Protein AF-A0A927UYT8-F1 (afdb_monomer)

Solvent-accessible surface area (backbone atoms only — not comparable to full-atom values): 7665 Å² total; per-residue (Å²): 117,68,66,62,56,53,52,52,51,51,52,51,52,52,50,52,52,52,53,49,51,51,52,50,42,64,60,42,68,45,75,44,57,95,54,68,80,72,60,64,91,48,50,54,36,37,40,41,38,43,97,88,48,77,48,78,47,67,51,70,68,60,50,46,51,50,52,56,56,60,44,68,51,55,27,22,52,42,80,82,69,95,65,90,68,64,59,38,39,36,39,42,32,30,72,85,73,49,70,52,43,37,38,34,35,75,62,40,37,36,32,50,77,83,46,32,27,36,41,86,55,62,55,64,63,63,52,49,57,49,52,63,58,72,72,108

Mean predicted aligned error: 7.21 Å

Secondary structure (DSSP, 8-state):
-HHHHHHHHHHHHHHHHHHHHHHHIIIIISEE-TTTT--GGGEEEEEEE-SS-EEEE--HHHHHHHHHHHTT--EEE------S--SEEEEEEETTS-EEEEEEETTTEEEETTEEEEESS--HHHHHHHHHHHT-

Foldseek 3Di:
DVVVVVVVVVVVVVVVVVVVVVVCCVQFVDFDQPLQPDDLVFFQWKWKDAPVDIDIGRDSVLSVVLSVLSSVWGKGFDPDDDAPDFGMWMWTQGPVRDIWIWTHGPFFWIDTPNTIIGTPGGCSVVNVVSVVVVVD

Nearest PDB structures (foldseek):
  2jmb-assembly1_A  TM=5.993E-01  e=7.269E-01  Agrobacterium fabrum str. C58
  3ecj-assembly1_B  TM=3.902E-01  e=2.805E-01  Brevibacterium fuscum
  5bwg-assembly1_D  TM=3.899E-01  e=3.853E-01  Brevibacterium fuscum
  4z6m-assembly1_A  TM=3.886E-01  e=4.966E-01  Brevibacterium fuscum
  4ghc-assembly1_A  TM=3.885E-01  e=6.008E-01  Brevibacterium fuscum

Radius of gyration: 20.98 Å; Cα contacts (8 Å, |Δi|>4): 196; chains: 1; bounding box: 65×27×57 Å

pLDDT: mean 87.6, std 8.4, range [58.75, 96.94]

Structure (mmCIF, N/CA/C/O backbone):
data_AF-A0A927UYT8-F1
#
_entry.id   AF-A0A927UYT8-F1
#
loop_
_atom_site.group_PDB
_atom_site.id
_atom_site.type_symbol
_atom_site.label_atom_id
_atom_site.label_alt_id
_atom_site.label_comp_id
_atom_site.label_asym_id
_atom_site.label_entity_id
_atom_site.label_seq_id
_atom_site.pdbx_PDB_ins_code
_atom_site.Cartn_x
_atom_site.Cartn_y
_atom_site.Cartn_z
_atom_site.occupancy
_atom_site.B_iso_or_equiv
_atom_site.auth_seq_id
_atom_site.auth_comp_id
_atom_site.auth_asym_id
_atom_site.auth_atom_id
_atom_site.pdbx_PDB_model_num
ATOM 1 N N . MET A 1 1 ? 43.368 -7.573 -39.471 1.00 58.75 1 MET A N 1
ATOM 2 C CA . MET A 1 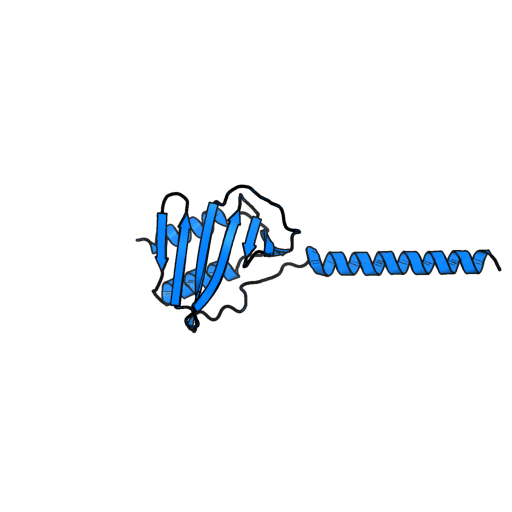1 ? 43.434 -7.303 -38.011 1.00 58.75 1 MET A CA 1
ATOM 3 C C . MET A 1 1 ? 42.374 -6.296 -37.546 1.00 58.75 1 MET A C 1
ATOM 5 O O . MET A 1 1 ? 41.805 -6.497 -36.481 1.00 58.75 1 MET A O 1
ATOM 9 N N . MET A 1 2 ? 42.055 -5.269 -38.346 1.00 61.28 2 MET A N 1
ATOM 10 C CA . MET A 1 2 ? 41.065 -4.227 -38.017 1.00 61.28 2 MET A CA 1
ATOM 11 C C . MET A 1 2 ? 39.619 -4.750 -37.878 1.00 61.28 2 MET A C 1
ATOM 13 O O . MET A 1 2 ? 38.957 -4.437 -36.895 1.00 61.28 2 MET A O 1
ATOM 17 N N . HIS A 1 3 ? 39.168 -5.643 -38.772 1.00 65.06 3 HIS A N 1
ATOM 18 C CA . HIS A 1 3 ? 37.825 -6.244 -38.691 1.00 65.06 3 HIS A CA 1
ATOM 19 C C . HIS A 1 3 ? 37.579 -7.037 -37.399 1.00 65.06 3 HIS A C 1
ATOM 21 O O . HIS A 1 3 ? 36.532 -6.874 -36.791 1.00 65.06 3 HIS A O 1
ATOM 27 N N . LYS A 1 4 ? 38.557 -7.820 -36.916 1.00 72.38 4 LYS A N 1
ATOM 28 C CA . LYS A 1 4 ? 38.409 -8.599 -35.670 1.00 72.38 4 LYS A CA 1
ATOM 29 C C . LYS A 1 4 ? 38.195 -7.706 -34.441 1.00 72.38 4 LYS A C 1
ATOM 31 O O . LYS A 1 4 ? 37.406 -8.053 -33.571 1.00 72.38 4 LYS A O 1
ATOM 36 N N . LYS A 1 5 ? 38.867 -6.548 -34.386 1.00 75.31 5 LYS A N 1
ATOM 37 C CA . LYS A 1 5 ? 38.692 -5.563 -33.305 1.00 75.31 5 LYS A CA 1
ATOM 38 C C . LYS A 1 5 ? 37.307 -4.915 -33.363 1.00 75.31 5 LYS A C 1
ATOM 40 O O . LYS A 1 5 ? 36.662 -4.785 -32.333 1.00 75.31 5 LYS A O 1
ATOM 45 N N . PHE A 1 6 ? 36.835 -4.580 -34.564 1.00 80.06 6 PHE A N 1
ATOM 46 C CA . PHE A 1 6 ? 35.501 -4.014 -34.765 1.00 80.06 6 PHE A CA 1
ATOM 47 C C . PHE A 1 6 ? 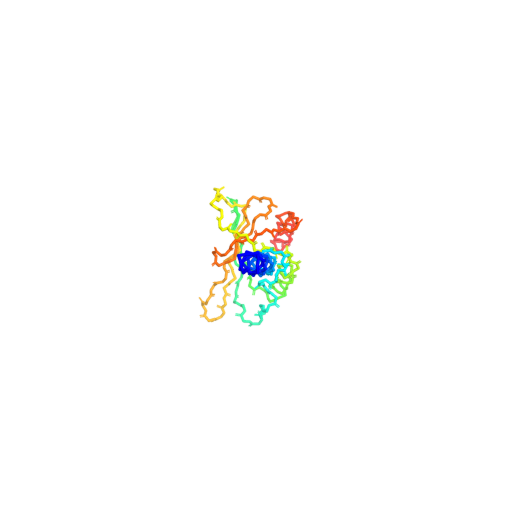34.388 -5.005 -34.390 1.00 80.06 6 PHE A C 1
ATOM 49 O O . PHE A 1 6 ? 33.465 -4.646 -33.667 1.00 80.06 6 PHE A O 1
ATOM 56 N N . THR A 1 7 ? 34.514 -6.274 -34.792 1.00 84.88 7 THR A N 1
ATOM 57 C CA . THR A 1 7 ? 33.569 -7.334 -34.406 1.00 84.88 7 THR A CA 1
ATOM 58 C C . THR A 1 7 ? 33.553 -7.556 -32.892 1.00 84.88 7 THR A C 1
ATOM 60 O O . THR A 1 7 ? 32.483 -7.709 -32.317 1.00 84.88 7 THR A O 1
ATOM 63 N N . MET A 1 8 ? 34.711 -7.522 -32.222 1.00 87.38 8 MET A N 1
ATOM 64 C CA . MET A 1 8 ? 34.787 -7.657 -30.762 1.00 87.38 8 MET A CA 1
ATOM 65 C C . MET A 1 8 ? 34.091 -6.495 -30.038 1.00 87.38 8 MET A C 1
ATOM 67 O O . MET A 1 8 ? 33.337 -6.726 -29.098 1.00 87.38 8 MET A O 1
ATOM 71 N N . ILE A 1 9 ? 34.298 -5.259 -30.504 1.00 90.00 9 ILE A N 1
ATOM 72 C CA . ILE A 1 9 ? 33.624 -4.073 -29.955 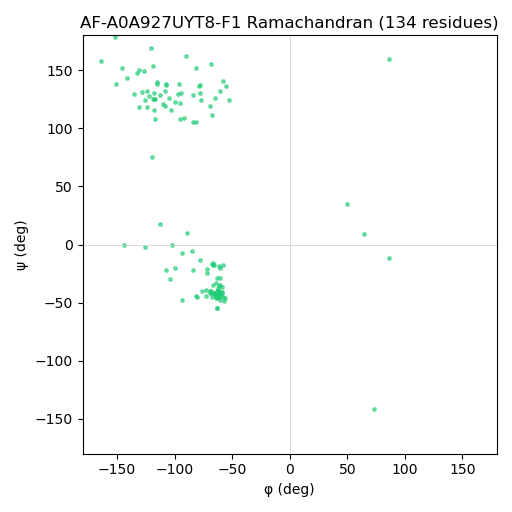1.00 90.00 9 ILE A CA 1
ATOM 73 C C . ILE A 1 9 ? 32.107 -4.185 -30.145 1.00 90.00 9 ILE A C 1
ATOM 75 O O . ILE A 1 9 ? 31.364 -3.963 -29.195 1.00 90.00 9 ILE A O 1
ATOM 79 N N . LEU A 1 10 ? 31.645 -4.592 -31.332 1.00 91.25 10 LEU A N 1
ATOM 80 C CA . LEU A 1 10 ? 30.221 -4.796 -31.610 1.00 91.25 10 LEU A CA 1
ATOM 81 C C . LEU A 1 10 ? 29.592 -5.822 -30.650 1.00 91.25 10 LEU A C 1
ATOM 83 O O . LEU A 1 10 ? 28.526 -5.571 -30.097 1.00 91.25 10 LEU A O 1
ATOM 87 N N . VAL A 1 11 ? 30.263 -6.955 -30.420 1.00 91.75 11 VAL A N 1
ATOM 88 C CA . VAL A 1 11 ? 29.785 -8.003 -29.501 1.00 91.75 11 VAL A CA 1
ATOM 89 C C . VAL A 1 11 ? 29.698 -7.487 -28.064 1.00 91.75 11 VAL A C 1
ATOM 91 O O . VAL A 1 11 ? 28.707 -7.748 -27.387 1.00 91.75 11 VAL A O 1
ATOM 94 N N . ILE A 1 12 ? 30.693 -6.720 -27.606 1.00 93.44 12 ILE A N 1
ATOM 95 C CA . ILE A 1 12 ? 30.680 -6.114 -26.266 1.00 93.44 12 ILE A CA 1
ATOM 96 C C . ILE A 1 12 ? 29.512 -5.132 -26.131 1.00 93.44 12 ILE A C 1
ATOM 98 O O . ILE A 1 12 ? 28.792 -5.175 -25.139 1.00 93.44 12 ILE A O 1
ATOM 102 N N . VAL A 1 13 ? 29.281 -4.284 -27.136 1.00 94.06 13 VAL A N 1
ATOM 103 C CA . VAL A 1 13 ? 28.160 -3.331 -27.132 1.00 94.06 13 VAL A CA 1
ATOM 104 C C . VAL A 1 13 ? 26.816 -4.062 -27.090 1.00 94.06 13 VAL A C 1
ATOM 106 O O . VAL A 1 13 ? 25.956 -3.700 -26.291 1.00 94.06 13 VAL A O 1
ATOM 109 N N . LEU A 1 14 ? 26.640 -5.120 -27.886 1.00 93.69 14 LEU A N 1
ATOM 110 C CA . LEU A 1 14 ? 25.416 -5.928 -27.870 1.00 93.69 14 LEU A CA 1
ATOM 111 C C . LEU A 1 14 ? 25.191 -6.614 -26.516 1.00 93.69 14 LEU A C 1
ATOM 113 O O . LEU A 1 14 ? 24.063 -6.627 -26.026 1.00 93.69 14 LEU A O 1
ATOM 117 N N . LEU A 1 15 ? 26.249 -7.132 -25.886 1.00 94.19 15 LEU A N 1
ATOM 118 C CA . LEU A 1 15 ? 26.171 -7.698 -24.537 1.00 94.19 15 LEU A CA 1
ATOM 119 C C . LEU A 1 15 ? 25.745 -6.649 -23.506 1.00 94.19 15 LEU A C 1
ATOM 121 O O . LEU A 1 15 ? 24.880 -6.931 -22.684 1.00 94.19 15 LEU A O 1
ATOM 125 N N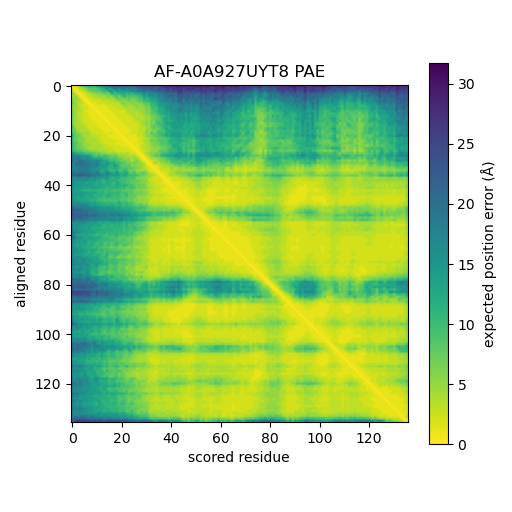 . LEU A 1 16 ? 26.299 -5.436 -23.569 1.00 94.00 16 LEU A N 1
ATOM 126 C CA . LEU A 1 16 ? 25.919 -4.353 -22.659 1.00 94.00 16 LEU A CA 1
ATOM 127 C C . LEU A 1 16 ? 24.451 -3.943 -22.828 1.00 94.00 16 LEU A C 1
ATOM 129 O O . LEU A 1 16 ? 23.774 -3.728 -21.826 1.00 94.00 16 LEU A O 1
ATOM 133 N N . ILE A 1 17 ? 23.947 -3.886 -24.065 1.00 94.19 17 ILE A N 1
ATOM 134 C CA . ILE A 1 17 ? 22.530 -3.599 -24.351 1.00 94.19 17 ILE A CA 1
ATOM 135 C C . ILE A 1 17 ? 21.624 -4.720 -23.824 1.00 94.19 17 ILE A C 1
ATOM 137 O O . ILE A 1 17 ? 20.578 -4.447 -23.242 1.00 94.19 17 ILE A O 1
ATOM 141 N N . ALA A 1 18 ? 22.014 -5.984 -24.001 1.00 92.31 18 ALA A N 1
ATOM 142 C CA . ALA A 1 18 ? 21.239 -7.112 -23.491 1.00 92.31 18 ALA A CA 1
ATOM 143 C C . ALA A 1 18 ? 21.183 -7.107 -21.955 1.00 92.31 18 ALA A C 1
ATOM 145 O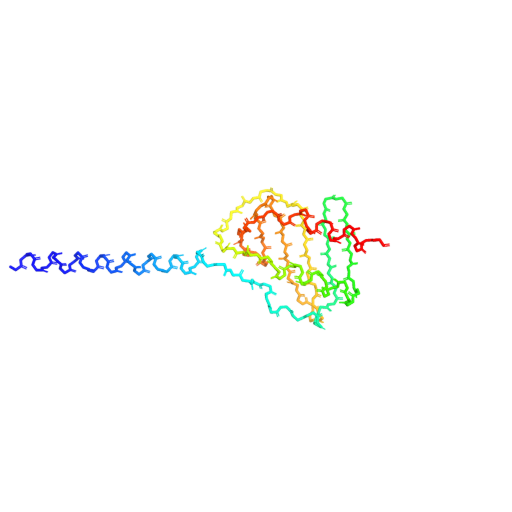 O . ALA A 1 18 ? 20.107 -7.243 -21.376 1.00 92.31 18 ALA A O 1
ATOM 146 N N . VAL A 1 19 ? 22.326 -6.896 -21.294 1.00 92.69 19 VAL A N 1
ATOM 147 C CA . VAL A 1 19 ? 22.407 -6.821 -19.828 1.00 92.69 19 VAL A CA 1
ATOM 148 C C . VAL A 1 19 ? 21.594 -5.642 -19.297 1.00 92.69 19 VAL A C 1
ATOM 150 O O . VAL A 1 19 ? 20.830 -5.819 -18.352 1.00 92.69 19 VAL A O 1
ATOM 153 N N . SER A 1 20 ? 21.694 -4.457 -19.907 1.00 89.81 20 SER A N 1
ATOM 154 C CA . SER A 1 20 ? 20.904 -3.301 -19.474 1.00 89.81 20 SER A CA 1
ATOM 155 C C . SER A 1 20 ? 19.406 -3.523 -19.683 1.00 89.81 20 SER A C 1
ATOM 157 O O . SER A 1 20 ? 18.626 -3.239 -18.777 1.00 89.81 20 SER A O 1
ATOM 159 N N . GLY A 1 21 ? 18.999 -4.103 -20.816 1.00 88.44 21 GLY A N 1
ATOM 160 C CA . GLY A 1 21 ? 17.605 -4.449 -21.090 1.00 88.44 21 GLY A CA 1
ATOM 161 C C . GLY A 1 21 ? 17.023 -5.429 -20.067 1.00 88.44 21 GLY A C 1
ATOM 162 O O . GLY A 1 21 ? 15.925 -5.202 -19.560 1.00 88.44 21 GLY A O 1
ATOM 163 N N . ILE A 1 22 ? 17.777 -6.473 -19.704 1.00 88.50 22 ILE A N 1
ATOM 164 C CA . ILE A 1 22 ? 17.371 -7.437 -18.669 1.00 88.50 22 ILE A CA 1
ATOM 165 C C . ILE A 1 22 ? 17.242 -6.744 -17.309 1.00 88.50 22 ILE A C 1
ATOM 167 O O . ILE A 1 22 ? 16.238 -6.938 -16.627 1.00 88.50 22 ILE A O 1
ATOM 171 N N . SER A 1 23 ? 18.209 -5.905 -16.929 1.00 84.69 23 SER A N 1
ATOM 172 C CA . SER A 1 23 ? 18.176 -5.176 -15.655 1.00 84.69 23 SER A CA 1
ATOM 173 C C . SER A 1 23 ? 16.979 -4.227 -15.558 1.00 84.69 23 SER A C 1
ATOM 175 O O . SER A 1 23 ? 16.290 -4.215 -14.540 1.00 84.69 23 SER A O 1
ATOM 177 N N . ILE A 1 24 ? 16.682 -3.474 -16.623 1.00 84.31 24 ILE A N 1
ATOM 178 C CA . ILE A 1 24 ? 15.511 -2.585 -16.692 1.00 84.31 24 ILE A CA 1
ATOM 179 C C . ILE A 1 24 ? 14.220 -3.402 -16.570 1.00 84.31 24 ILE A C 1
ATOM 181 O O . ILE A 1 24 ? 13.337 -3.039 -15.794 1.00 84.31 24 ILE A O 1
ATOM 185 N N . TYR A 1 25 ? 14.112 -4.519 -17.295 1.00 81.88 25 TYR A N 1
ATOM 186 C CA . TYR A 1 25 ? 12.937 -5.387 -17.232 1.00 81.88 25 TYR A CA 1
ATOM 187 C C . TYR A 1 25 ? 12.739 -6.001 -15.841 1.00 81.88 25 TYR A C 1
ATOM 189 O O . TYR A 1 25 ? 11.624 -6.001 -15.327 1.00 81.88 25 TYR A O 1
ATOM 197 N N . MET A 1 26 ? 13.807 -6.481 -15.201 1.00 79.44 26 MET A N 1
ATOM 198 C CA . MET A 1 26 ? 13.732 -7.022 -13.841 1.00 79.44 26 MET A CA 1
ATOM 199 C C . MET A 1 26 ? 13.322 -5.962 -12.815 1.00 79.44 26 MET A C 1
ATOM 201 O O . MET A 1 26 ? 12.630 -6.297 -11.857 1.00 79.44 26 MET A O 1
ATOM 205 N N . TYR A 1 27 ? 13.725 -4.705 -13.017 1.00 79.12 27 TYR A N 1
ATOM 206 C CA . TYR A 1 27 ? 13.434 -3.618 -12.086 1.00 79.12 27 TYR A CA 1
ATOM 207 C C . TYR A 1 27 ? 12.024 -3.025 -12.256 1.00 79.12 27 TYR A C 1
ATOM 209 O O . TYR A 1 27 ? 11.334 -2.815 -11.263 1.00 79.12 27 TYR A O 1
ATOM 217 N N . PHE A 1 28 ? 11.579 -2.775 -13.493 1.00 78.19 28 PHE A N 1
ATOM 218 C CA . PHE A 1 28 ? 10.295 -2.110 -13.780 1.00 78.19 28 PHE A CA 1
ATOM 219 C C . PHE A 1 28 ? 9.186 -3.057 -14.257 1.00 78.19 28 PHE A C 1
ATOM 221 O O . PHE A 1 28 ? 8.005 -2.789 -14.057 1.00 78.19 28 PHE A O 1
ATOM 228 N N . GLY A 1 29 ? 9.540 -4.151 -14.932 1.00 71.06 29 GLY A N 1
ATOM 229 C CA . GLY A 1 29 ? 8.578 -5.014 -15.624 1.00 71.06 29 GLY A CA 1
ATOM 230 C C . GLY A 1 29 ? 7.904 -6.052 -14.731 1.00 71.06 29 GLY A C 1
ATOM 231 O O . GLY A 1 29 ? 6.826 -6.541 -15.067 1.00 71.06 29 GLY A O 1
ATOM 232 N N . LYS A 1 30 ? 8.510 -6.404 -13.593 1.00 75.12 30 LYS A N 1
ATOM 233 C CA . LYS A 1 30 ? 7.959 -7.416 -12.689 1.00 75.12 30 LYS A CA 1
ATOM 234 C C . LYS A 1 30 ? 6.918 -6.788 -11.758 1.00 75.12 30 LYS A C 1
ATOM 236 O O . LYS A 1 30 ? 7.210 -5.794 -11.098 1.00 75.12 30 LYS A O 1
ATOM 241 N N . SER A 1 31 ? 5.734 -7.399 -11.687 1.00 76.81 31 SER A N 1
ATOM 242 C CA . SER A 1 31 ? 4.787 -7.117 -10.604 1.00 76.81 31 SER A CA 1
ATOM 243 C C . SER A 1 31 ? 5.450 -7.478 -9.280 1.00 76.81 31 SER A C 1
ATOM 245 O O . SER A 1 31 ? 6.042 -8.551 -9.137 1.00 76.81 31 SER A O 1
ATOM 247 N N . ILE A 1 32 ? 5.358 -6.577 -8.323 1.00 79.00 32 ILE A N 1
ATOM 248 C CA . ILE A 1 32 ? 5.847 -6.744 -6.967 1.00 79.00 32 ILE A CA 1
ATOM 249 C C . ILE A 1 32 ? 4.673 -6.641 -6.008 1.00 79.00 32 ILE A C 1
ATOM 251 O O . ILE A 1 32 ? 3.666 -5.997 -6.293 1.00 79.00 32 ILE A O 1
ATOM 255 N N . GLU A 1 33 ? 4.826 -7.288 -4.865 1.00 81.69 33 GLU A N 1
ATOM 256 C CA . GLU A 1 33 ? 3.815 -7.326 -3.819 1.00 81.69 33 GLU A CA 1
ATOM 257 C C . GLU A 1 33 ? 4.440 -6.711 -2.557 1.00 81.69 33 GLU A C 1
ATOM 259 O O . GLU A 1 33 ? 4.872 -7.432 -1.659 1.00 81.69 33 GLU A O 1
ATOM 264 N N . PRO A 1 34 ? 4.590 -5.372 -2.503 1.00 82.50 34 PRO A N 1
ATOM 265 C CA . PRO A 1 34 ? 5.300 -4.695 -1.411 1.00 82.50 34 PRO A CA 1
ATOM 266 C C . PRO A 1 34 ? 4.648 -4.915 -0.038 1.00 82.50 34 PRO A C 1
ATOM 268 O O . PRO A 1 34 ? 5.311 -4.760 0.979 1.00 82.50 34 PRO A O 1
ATOM 271 N N . LEU A 1 35 ? 3.379 -5.330 -0.013 1.00 87.06 35 LEU A N 1
ATOM 272 C CA . LEU A 1 35 ? 2.593 -5.558 1.198 1.00 87.06 35 LEU A CA 1
ATOM 273 C C . LEU A 1 35 ? 2.466 -7.053 1.568 1.00 87.06 35 LEU A C 1
ATOM 275 O O . LEU A 1 35 ? 1.862 -7.377 2.583 1.00 87.06 35 LEU A O 1
ATOM 279 N N . GLN A 1 36 ? 3.051 -7.982 0.793 1.00 80.88 36 GLN A N 1
ATOM 280 C CA . GLN A 1 36 ? 2.803 -9.435 0.911 1.00 80.88 36 GLN A CA 1
ATOM 281 C C . GLN A 1 36 ? 3.172 -10.051 2.273 1.00 80.88 36 GLN A C 1
ATOM 283 O O . GLN A 1 36 ? 2.687 -11.129 2.607 1.00 80.88 36 GLN A O 1
ATOM 288 N N . ASN A 1 37 ? 4.025 -9.385 3.056 1.00 81.12 37 ASN A N 1
ATOM 289 C CA . ASN A 1 37 ? 4.568 -9.906 4.314 1.00 81.12 37 ASN A CA 1
ATOM 290 C C . ASN A 1 37 ? 4.086 -9.143 5.555 1.00 81.12 37 ASN A C 1
ATOM 292 O O . ASN A 1 37 ? 4.717 -9.236 6.606 1.00 81.12 37 ASN A O 1
ATOM 296 N N . ILE A 1 38 ? 2.999 -8.375 5.451 1.00 89.00 38 ILE A N 1
ATOM 297 C CA . ILE A 1 38 ? 2.452 -7.663 6.608 1.00 89.00 38 ILE A CA 1
ATOM 298 C C . ILE A 1 38 ? 1.857 -8.670 7.597 1.00 89.00 38 ILE A C 1
ATOM 300 O O . ILE A 1 38 ? 0.915 -9.399 7.281 1.00 89.00 38 ILE A O 1
ATOM 304 N N . ASN A 1 39 ? 2.404 -8.693 8.814 1.00 91.94 39 ASN A N 1
ATOM 305 C CA . ASN A 1 39 ? 1.873 -9.478 9.918 1.00 91.94 39 ASN A CA 1
ATOM 306 C C . ASN A 1 39 ? 0.754 -8.696 10.620 1.00 91.94 39 ASN A C 1
ATOM 308 O O . ASN A 1 39 ? 1.021 -7.766 11.379 1.00 91.94 39 ASN A O 1
ATOM 312 N N . THR A 1 40 ? -0.502 -9.089 10.405 1.00 93.44 40 THR A N 1
ATOM 313 C CA . THR A 1 40 ? -1.667 -8.410 11.001 1.00 93.44 40 THR A CA 1
ATOM 314 C C . THR A 1 40 ? -1.649 -8.435 12.527 1.00 93.44 40 THR A C 1
ATOM 316 O O . THR A 1 40 ? -2.110 -7.489 13.156 1.00 93.44 40 THR A O 1
ATOM 319 N N . ALA A 1 41 ? -1.034 -9.452 13.141 1.00 93.62 41 ALA A N 1
ATOM 320 C CA . ALA A 1 41 ? -0.909 -9.546 14.594 1.00 93.62 41 ALA A CA 1
ATOM 321 C C . ALA A 1 41 ? 0.010 -8.468 15.198 1.00 93.62 41 ALA A C 1
ATOM 323 O O . ALA A 1 41 ? -0.025 -8.239 16.411 1.00 93.62 41 ALA A O 1
ATOM 324 N N . GLU A 1 42 ? 0.840 -7.813 14.384 1.00 95.69 42 GLU A N 1
ATOM 325 C CA . GLU A 1 42 ? 1.721 -6.716 14.798 1.00 95.69 42 GLU A CA 1
ATOM 326 C C . GLU A 1 42 ? 1.092 -5.338 14.586 1.00 95.69 42 GLU A C 1
ATOM 328 O O . GLU A 1 42 ? 1.640 -4.346 15.063 1.00 95.69 42 GLU A O 1
ATOM 333 N N . ILE A 1 43 ? -0.067 -5.262 13.930 1.00 96.75 43 ILE A N 1
ATOM 334 C CA . ILE A 1 43 ? -0.775 -4.005 13.689 1.00 96.75 43 ILE A CA 1
ATOM 335 C C . ILE A 1 43 ? -1.512 -3.594 14.964 1.00 96.75 43 ILE A C 1
ATOM 337 O O . ILE A 1 43 ? -2.102 -4.417 15.666 1.00 96.75 43 ILE A O 1
ATOM 341 N N . LYS A 1 44 ? -1.424 -2.307 15.295 1.00 96.44 44 LYS A N 1
ATOM 342 C CA . LYS A 1 44 ? -2.142 -1.677 16.403 1.00 96.44 44 LYS A CA 1
ATOM 343 C C . LYS A 1 44 ? -3.456 -1.073 15.917 1.00 96.44 44 LYS A C 1
ATOM 345 O O . LYS A 1 44 ? -4.482 -1.272 16.553 1.00 96.44 44 LYS A O 1
ATOM 350 N N . GLU A 1 45 ? -3.405 -0.324 14.821 1.00 96.88 45 GLU A N 1
ATOM 351 C CA . GLU A 1 45 ? -4.558 0.347 14.220 1.00 96.88 45 GLU A CA 1
ATOM 352 C C . GLU A 1 45 ? -4.237 0.778 12.781 1.00 96.88 45 GLU A C 1
ATOM 354 O O . GLU A 1 45 ? -3.071 0.929 12.408 1.00 96.88 45 GLU A O 1
ATOM 359 N N . ILE A 1 46 ? -5.275 0.974 11.970 1.00 96.88 46 ILE A N 1
ATOM 360 C CA . ILE A 1 46 ? -5.174 1.508 10.611 1.00 96.88 46 ILE A CA 1
ATOM 361 C C . ILE A 1 46 ? -5.955 2.817 10.548 1.00 96.88 46 ILE A C 1
ATOM 363 O O . ILE A 1 46 ? -7.150 2.847 10.846 1.00 96.88 46 ILE A O 1
ATOM 367 N N . TYR A 1 47 ? -5.294 3.888 10.121 1.00 95.56 47 TYR A N 1
ATOM 368 C CA . TYR A 1 47 ? -5.930 5.164 9.821 1.00 95.56 47 TYR A CA 1
ATOM 369 C C . TYR A 1 47 ? -6.244 5.235 8.334 1.00 95.56 47 TYR A C 1
ATOM 371 O O . TYR A 1 47 ? -5.379 5.002 7.497 1.00 95.56 47 TYR A O 1
ATOM 379 N N . PHE A 1 48 ? -7.475 5.603 8.007 1.00 94.19 48 PHE A N 1
ATOM 380 C CA . PHE A 1 48 ? -7.906 5.923 6.656 1.00 94.19 48 PHE A CA 1
ATOM 381 C C . PHE A 1 48 ? -8.339 7.380 6.604 1.00 94.19 48 PHE A C 1
ATOM 383 O O . PHE A 1 48 ? -9.199 7.803 7.379 1.00 94.19 48 PHE A O 1
ATOM 390 N N . SER A 1 49 ? -7.745 8.135 5.689 1.00 91.56 49 SER A N 1
ATOM 391 C CA . SER A 1 49 ? -8.035 9.550 5.492 1.00 91.56 49 SER A CA 1
ATOM 392 C C . SER A 1 49 ? -8.398 9.809 4.036 1.00 91.56 49 SER A C 1
ATOM 394 O O . SER A 1 49 ? -7.625 9.520 3.121 1.00 91.56 49 SER A O 1
ATOM 396 N N . ASP A 1 50 ? -9.568 10.396 3.829 1.00 87.25 50 ASP A N 1
ATOM 397 C CA . ASP A 1 50 ? -10.000 10.981 2.566 1.00 87.25 50 ASP A CA 1
ATOM 398 C C . ASP A 1 50 ? -10.297 12.482 2.771 1.00 87.25 50 ASP A C 1
ATOM 400 O O . ASP A 1 50 ? -10.339 12.958 3.910 1.00 87.25 50 ASP A O 1
ATOM 404 N N . PRO A 1 51 ? -10.496 13.279 1.706 1.00 82.06 51 PRO A N 1
ATOM 405 C CA . PRO A 1 51 ? -10.755 14.713 1.850 1.00 82.06 51 PRO A CA 1
ATOM 406 C C . PRO A 1 51 ? -11.984 15.085 2.702 1.00 82.06 51 PRO A C 1
ATOM 408 O O . PRO A 1 51 ? -12.112 16.239 3.108 1.00 82.06 51 PRO A O 1
ATOM 411 N N . ALA A 1 52 ? -12.907 14.154 2.942 1.00 82.56 52 ALA A N 1
ATOM 412 C CA . ALA A 1 52 ? -14.147 14.361 3.684 1.00 82.56 52 ALA A CA 1
ATOM 413 C C . ALA A 1 52 ? -14.147 13.709 5.081 1.00 82.56 52 ALA A C 1
ATOM 415 O O . ALA A 1 52 ? -14.937 14.111 5.939 1.00 82.56 52 ALA A O 1
ATOM 416 N N . THR A 1 53 ? -13.303 12.707 5.319 1.00 81.81 53 THR A N 1
ATOM 417 C CA . THR A 1 53 ? -13.449 11.770 6.430 1.00 81.81 53 THR A CA 1
ATOM 418 C C . THR A 1 53 ? -12.100 11.243 6.895 1.00 81.81 53 THR A C 1
ATOM 420 O O . THR A 1 53 ? -11.276 10.828 6.090 1.00 81.81 53 THR A O 1
ATOM 423 N N . ASN A 1 54 ? -11.939 11.151 8.214 1.00 87.56 54 ASN A N 1
ATOM 424 C CA . ASN A 1 54 ? -10.895 10.347 8.840 1.00 87.56 54 ASN A CA 1
ATOM 425 C C . ASN A 1 54 ? -11.557 9.227 9.637 1.00 87.56 54 ASN A C 1
ATOM 427 O O . ASN A 1 54 ? -12.564 9.454 10.315 1.00 87.56 54 ASN A O 1
ATOM 431 N N . TYR A 1 55 ? -10.998 8.031 9.553 1.00 88.25 55 TYR A N 1
ATOM 432 C CA . TYR A 1 55 ? -11.529 6.838 10.189 1.00 88.25 55 TYR A CA 1
ATOM 433 C C . TYR A 1 55 ? -10.388 5.979 10.732 1.00 88.25 55 TYR A C 1
ATOM 435 O O . TYR A 1 55 ? -9.317 5.915 10.133 1.00 88.25 55 TYR A O 1
ATOM 443 N N . ILE A 1 56 ? -10.612 5.358 11.890 1.00 94.75 56 ILE A N 1
ATOM 444 C CA . ILE A 1 56 ? -9.621 4.541 12.594 1.00 94.75 56 ILE A CA 1
ATOM 445 C C . ILE A 1 56 ? -10.211 3.147 12.757 1.00 94.75 56 ILE A C 1
ATOM 447 O O . ILE A 1 56 ? -11.315 3.007 13.282 1.00 94.75 56 ILE A O 1
ATOM 451 N N . VAL A 1 57 ? -9.461 2.137 12.331 1.00 94.88 57 VAL A N 1
ATOM 452 C CA . VAL A 1 57 ? -9.802 0.723 12.486 1.00 94.88 57 VAL A CA 1
ATOM 453 C C . VAL A 1 57 ? -8.853 0.099 13.490 1.00 94.88 57 VAL A C 1
ATOM 455 O O . VAL A 1 57 ? -7.642 0.107 13.286 1.00 94.88 57 VAL A O 1
ATOM 458 N N . SER A 1 58 ? -9.409 -0.447 14.565 1.00 94.62 58 SER A N 1
ATOM 459 C CA . SER A 1 58 ? -8.660 -1.132 15.625 1.00 94.62 58 SER A CA 1
ATOM 460 C C . SER A 1 58 ? -9.167 -2.548 15.910 1.00 94.62 58 SER A C 1
ATOM 462 O O . SER A 1 58 ? -8.593 -3.231 16.753 1.00 94.62 58 SER A O 1
ATOM 464 N N . ASP A 1 59 ? -10.227 -2.994 15.227 1.00 95.69 59 ASP A N 1
ATOM 465 C CA . ASP A 1 59 ? -10.707 -4.371 15.320 1.00 95.69 59 ASP A CA 1
ATOM 466 C C . ASP A 1 59 ? -9.825 -5.311 14.483 1.00 95.69 59 ASP A C 1
ATOM 468 O O . ASP A 1 59 ? -9.548 -5.044 13.311 1.00 95.69 59 ASP A O 1
ATOM 472 N N . ASP A 1 60 ? -9.389 -6.420 15.087 1.00 95.00 60 ASP A N 1
ATOM 473 C CA . ASP A 1 60 ? -8.464 -7.372 14.462 1.00 95.00 60 ASP A CA 1
ATOM 474 C C . ASP A 1 60 ? -9.044 -8.002 13.179 1.00 95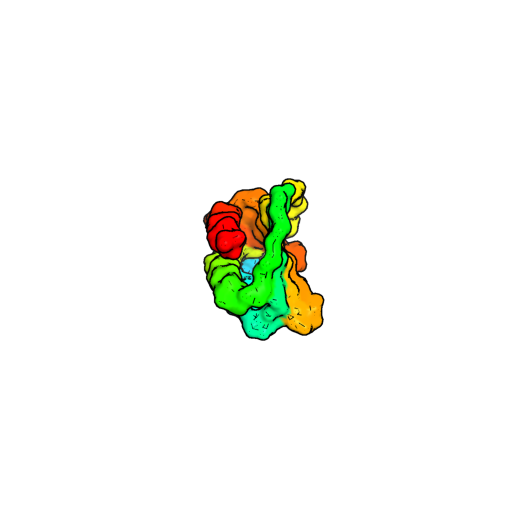.00 60 ASP A C 1
ATOM 476 O O . ASP A 1 60 ? -8.300 -8.245 12.224 1.00 95.00 60 ASP A O 1
ATOM 480 N N . ALA A 1 61 ? -10.359 -8.260 13.125 1.00 94.88 61 ALA A N 1
ATOM 481 C CA . ALA A 1 61 ? -10.994 -8.879 11.961 1.00 94.88 61 ALA A CA 1
ATOM 482 C C . ALA A 1 61 ? -11.078 -7.898 10.783 1.00 94.88 61 ALA A C 1
ATOM 484 O O . ALA A 1 61 ? -10.824 -8.276 9.633 1.00 94.88 61 ALA A O 1
ATOM 485 N N . ASP A 1 62 ? -11.374 -6.633 11.071 1.00 95.38 62 ASP A N 1
ATOM 486 C CA . ASP A 1 62 ? -11.404 -5.573 10.065 1.00 95.38 62 ASP A CA 1
ATOM 487 C C . ASP A 1 62 ? -9.995 -5.250 9.550 1.00 95.38 62 ASP A C 1
ATOM 489 O O . ASP A 1 62 ? -9.797 -5.105 8.340 1.00 95.38 62 ASP A O 1
ATOM 493 N N . ILE A 1 63 ? -8.994 -5.226 10.439 1.00 95.69 63 ILE A N 1
ATOM 494 C CA . ILE A 1 63 ? -7.575 -5.101 10.071 1.00 95.69 63 ILE A CA 1
ATOM 495 C C . ILE A 1 63 ? -7.171 -6.231 9.121 1.00 95.69 63 ILE A C 1
ATOM 497 O O . ILE A 1 63 ? -6.584 -5.968 8.068 1.00 95.69 63 ILE A O 1
ATOM 501 N N . GLU A 1 64 ? -7.500 -7.485 9.447 1.00 95.50 64 GLU A N 1
ATOM 502 C CA . GLU A 1 64 ? -7.184 -8.624 8.581 1.00 95.50 64 GLU A CA 1
ATOM 503 C C . GLU A 1 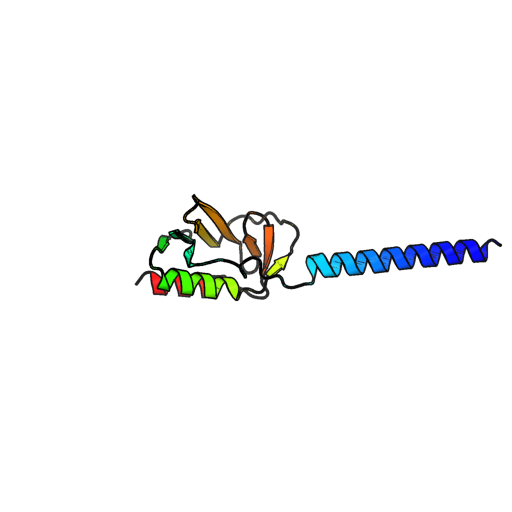64 ? -7.824 -8.467 7.197 1.00 95.50 64 GLU A C 1
ATOM 505 O O . GLU A 1 64 ? -7.187 -8.725 6.170 1.00 95.50 64 GLU A O 1
ATOM 510 N N . LEU A 1 65 ? -9.069 -7.992 7.149 1.00 94.94 65 LEU A N 1
ATOM 511 C CA . LEU A 1 65 ? -9.799 -7.796 5.906 1.00 94.94 65 LEU A CA 1
ATOM 512 C C . LEU A 1 65 ? -9.200 -6.667 5.050 1.00 94.94 65 LEU A C 1
ATOM 514 O O . LEU A 1 65 ? -9.065 -6.841 3.832 1.00 94.94 65 LEU A O 1
ATOM 518 N N . ILE A 1 66 ? -8.779 -5.560 5.670 1.00 94.50 66 ILE A N 1
ATOM 519 C CA . ILE A 1 66 ? -8.081 -4.452 5.002 1.00 94.50 66 ILE A CA 1
ATOM 520 C C . ILE A 1 66 ? -6.748 -4.920 4.437 1.00 94.50 66 ILE A C 1
ATOM 522 O O . ILE A 1 66 ? -6.523 -4.792 3.233 1.00 94.50 66 ILE A O 1
ATOM 526 N N . ILE A 1 67 ? -5.886 -5.518 5.263 1.00 95.25 67 ILE A N 1
ATOM 527 C CA . ILE A 1 67 ? -4.572 -5.992 4.813 1.00 95.25 67 ILE A CA 1
ATOM 528 C C . ILE A 1 67 ? -4.727 -7.016 3.694 1.00 95.25 67 ILE A C 1
ATOM 530 O O . ILE A 1 67 ? -4.051 -6.924 2.673 1.00 95.25 67 ILE A O 1
ATOM 534 N N . LYS A 1 68 ? -5.687 -7.938 3.805 1.00 93.44 68 LYS A N 1
ATOM 535 C CA . LYS A 1 68 ? -5.983 -8.894 2.736 1.00 93.44 68 LYS A CA 1
ATOM 536 C C . LYS A 1 68 ? -6.382 -8.214 1.428 1.00 93.44 68 LYS A C 1
ATOM 538 O O . LYS A 1 68 ? -6.057 -8.743 0.368 1.00 93.44 68 LYS A O 1
ATOM 543 N N . GLN A 1 69 ? -7.108 -7.098 1.469 1.00 92.38 69 GLN A N 1
ATOM 544 C CA . GLN A 1 69 ? -7.455 -6.353 0.260 1.00 92.38 69 GLN A CA 1
ATOM 545 C C . GLN A 1 69 ? -6.238 -5.623 -0.314 1.00 92.38 69 GLN A C 1
ATOM 547 O O . GLN A 1 69 ? -5.991 -5.724 -1.514 1.00 92.38 69 GLN A O 1
ATOM 552 N N . LEU A 1 70 ? -5.440 -4.969 0.531 1.00 93.00 70 LEU A N 1
ATOM 553 C CA . LEU A 1 70 ? -4.218 -4.281 0.113 1.00 93.00 70 LEU A CA 1
ATOM 554 C C . LEU A 1 70 ? -3.187 -5.249 -0.495 1.00 93.00 70 LEU A C 1
ATOM 556 O O . LEU A 1 70 ? -2.597 -4.959 -1.532 1.00 93.00 70 LEU A O 1
ATOM 560 N N . CYS A 1 71 ? -3.033 -6.449 0.069 1.00 91.88 71 CYS A N 1
ATOM 561 C CA . CYS A 1 71 ? -2.126 -7.480 -0.445 1.00 91.88 71 CYS A CA 1
ATOM 562 C C . CYS A 1 71 ? -2.533 -8.058 -1.809 1.00 91.88 71 CYS A C 1
ATOM 564 O O . CYS A 1 71 ? -1.713 -8.697 -2.460 1.00 91.88 71 CYS A O 1
ATOM 566 N N . LYS A 1 72 ? -3.778 -7.863 -2.268 1.00 89.94 72 LYS A N 1
ATOM 567 C CA . LYS A 1 72 ? -4.196 -8.294 -3.616 1.00 89.94 72 LYS A CA 1
ATOM 568 C C . LYS A 1 72 ? -3.718 -7.352 -4.716 1.00 89.94 72 LYS A C 1
ATOM 570 O O . LYS A 1 72 ? -3.825 -7.714 -5.889 1.00 89.94 72 LYS A O 1
ATOM 575 N N . MET A 1 73 ? -3.241 -6.160 -4.358 1.00 89.75 73 MET A N 1
ATOM 576 C CA . MET A 1 73 ? -2.839 -5.161 -5.334 1.00 89.75 73 MET A CA 1
ATOM 577 C C . MET A 1 73 ? -1.641 -5.636 -6.144 1.00 89.75 73 MET A C 1
ATOM 579 O O . MET A 1 73 ? -0.587 -5.973 -5.603 1.00 89.75 73 MET A O 1
ATOM 583 N N . LYS A 1 74 ? -1.789 -5.609 -7.466 1.00 89.69 74 LYS A N 1
ATOM 584 C CA . LYS A 1 74 ? -0.692 -5.875 -8.394 1.00 89.69 74 LYS A CA 1
ATOM 585 C C . LYS A 1 74 ? -0.017 -4.568 -8.760 1.00 89.69 74 LYS A C 1
ATOM 587 O O . LYS A 1 74 ? -0.590 -3.738 -9.465 1.00 89.69 74 LYS A O 1
ATOM 592 N N . LEU A 1 75 ? 1.197 -4.398 -8.245 1.00 90.69 75 LEU A N 1
ATOM 593 C CA . LEU A 1 75 ? 1.941 -3.150 -8.319 1.00 90.69 75 LEU A CA 1
ATOM 594 C C . LEU A 1 75 ? 3.209 -3.314 -9.150 1.00 90.69 75 LEU A C 1
ATOM 596 O O . LEU A 1 75 ? 3.927 -4.303 -9.037 1.00 90.69 75 LEU A O 1
ATOM 600 N N . HIS A 1 76 ? 3.525 -2.312 -9.959 1.00 89.44 76 HIS A N 1
ATOM 601 C CA . HIS A 1 76 ? 4.749 -2.243 -10.750 1.00 89.44 76 HIS A CA 1
ATOM 602 C C . HIS A 1 76 ? 5.559 -1.031 -10.313 1.00 89.44 76 HIS A C 1
ATOM 604 O O . HIS A 1 76 ? 5.015 0.070 -10.248 1.00 89.44 76 HIS A O 1
ATOM 610 N N . ARG A 1 77 ? 6.857 -1.199 -10.025 1.00 87.81 77 ARG A N 1
ATOM 611 C CA . ARG A 1 77 ? 7.712 -0.051 -9.675 1.00 87.81 77 ARG A CA 1
ATOM 612 C C . ARG A 1 77 ? 7.652 0.991 -10.785 1.00 87.81 77 ARG A C 1
ATOM 614 O O . ARG A 1 77 ? 7.765 0.658 -11.965 1.00 87.81 77 ARG A O 1
ATOM 621 N N . ARG A 1 78 ? 7.536 2.259 -10.404 1.00 84.94 78 ARG A N 1
ATOM 622 C CA . ARG A 1 78 ? 7.657 3.401 -11.310 1.00 84.94 78 ARG A CA 1
ATOM 623 C C . ARG A 1 78 ? 8.699 4.359 -10.749 1.00 84.94 78 ARG A C 1
ATOM 625 O O . ARG A 1 78 ? 8.866 4.466 -9.541 1.00 84.94 78 ARG A O 1
ATOM 632 N N . MET A 1 79 ? 9.397 5.078 -11.627 1.00 80.62 79 MET A N 1
ATOM 633 C CA . MET A 1 79 ? 10.143 6.253 -11.175 1.00 80.62 79 MET A CA 1
ATOM 634 C C . MET A 1 79 ? 9.187 7.236 -10.505 1.00 80.62 79 MET A C 1
ATOM 636 O O . MET A 1 79 ? 8.071 7.433 -10.999 1.00 80.62 79 MET A O 1
ATOM 640 N N . ASN A 1 80 ? 9.659 7.855 -9.421 1.00 73.44 80 ASN A N 1
ATOM 641 C CA . ASN A 1 80 ? 8.902 8.869 -8.707 1.00 73.44 80 ASN A CA 1
ATOM 642 C C . ASN A 1 80 ? 8.440 9.947 -9.681 1.00 73.44 80 ASN A C 1
ATOM 644 O O . ASN A 1 80 ? 9.231 10.533 -10.424 1.00 73.44 80 ASN A O 1
ATOM 648 N N . LYS A 1 81 ? 7.131 10.156 -9.688 1.00 69.81 81 LYS A N 1
ATOM 649 C CA . LYS A 1 81 ? 6.492 11.246 -10.394 1.00 69.81 81 LYS A CA 1
ATOM 650 C C . LYS A 1 81 ? 5.814 12.086 -9.330 1.00 69.81 81 LYS A C 1
ATOM 652 O O . LYS A 1 81 ? 5.022 11.559 -8.553 1.00 69.81 81 LYS A O 1
ATOM 657 N N . ASP A 1 82 ? 6.129 13.372 -9.313 1.00 67.94 82 ASP A N 1
ATOM 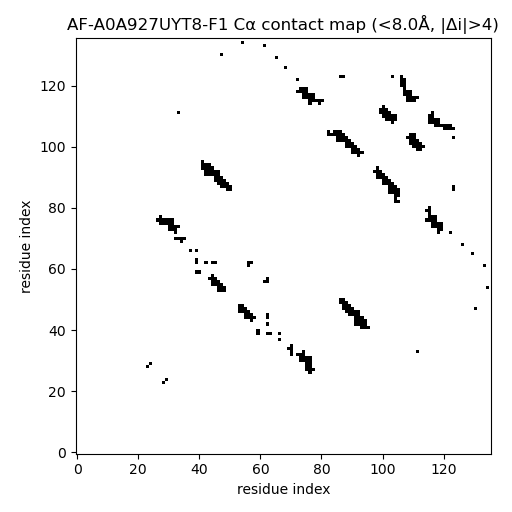658 C CA . ASP A 1 82 ? 5.353 14.315 -8.526 1.00 67.94 82 ASP A CA 1
ATOM 659 C C . ASP A 1 82 ? 3.966 14.394 -9.165 1.00 67.94 82 ASP A C 1
ATOM 661 O O . ASP A 1 82 ? 3.805 14.797 -10.323 1.00 67.94 82 ASP A O 1
ATOM 665 N N . VAL A 1 83 ? 2.978 13.884 -8.442 1.00 69.56 83 VAL A N 1
ATOM 666 C CA . VAL A 1 83 ? 1.565 14.039 -8.759 1.00 69.56 83 VAL A CA 1
ATOM 667 C C . VAL A 1 83 ? 0.988 14.905 -7.654 1.00 69.56 83 VAL A C 1
ATOM 669 O O . VAL A 1 83 ? 1.213 14.650 -6.472 1.00 69.56 83 VAL A O 1
ATOM 672 N N . ASP A 1 84 ? 0.298 15.967 -8.055 1.00 66.44 84 ASP A N 1
ATOM 673 C CA . ASP A 1 84 ? -0.360 16.859 -7.114 1.00 66.44 84 ASP A CA 1
ATOM 674 C C . ASP A 1 84 ? -1.656 16.213 -6.613 1.00 66.44 84 ASP A C 1
ATOM 676 O O . ASP A 1 84 ? -2.547 15.878 -7.398 1.00 66.44 84 ASP A O 1
ATOM 680 N N . GLY A 1 85 ? -1.767 16.098 -5.289 1.00 69.06 85 GLY A N 1
ATOM 681 C CA . GLY A 1 85 ? -2.953 15.595 -4.601 1.00 69.06 85 GLY A CA 1
ATOM 682 C C . GLY A 1 85 ? -3.010 14.072 -4.459 1.00 69.06 85 GLY A C 1
ATOM 683 O O . GLY A 1 85 ? -2.368 13.318 -5.184 1.00 69.06 85 GLY A O 1
ATOM 684 N N . PHE A 1 86 ? -3.819 13.623 -3.502 1.00 77.56 86 PHE A N 1
ATOM 685 C CA . PHE A 1 86 ? -4.129 12.217 -3.259 1.00 77.56 86 PHE A CA 1
ATOM 686 C C . PHE A 1 86 ? -5.647 12.043 -3.144 1.00 77.56 86 PHE A C 1
ATOM 688 O O . PHE A 1 86 ? -6.357 12.965 -2.740 1.00 77.56 86 PHE A O 1
ATOM 695 N N . ALA A 1 87 ? -6.144 10.871 -3.531 1.00 83.44 87 ALA A N 1
ATOM 696 C CA . ALA A 1 87 ? -7.533 10.482 -3.322 1.00 83.44 87 ALA A CA 1
ATOM 697 C C . ALA A 1 87 ? -7.734 9.984 -1.886 1.00 83.44 87 ALA A C 1
ATOM 699 O O . ALA A 1 87 ? -8.677 10.403 -1.219 1.00 83.44 87 ALA A O 1
ATOM 700 N N . PHE A 1 88 ? -6.815 9.137 -1.410 1.00 88.00 88 PHE A N 1
ATOM 701 C CA . PHE A 1 88 ? -6.863 8.521 -0.084 1.00 88.00 88 PHE A CA 1
ATOM 702 C C . PHE A 1 88 ? -5.460 8.347 0.498 1.00 88.00 88 PHE A C 1
ATOM 704 O O . PHE A 1 88 ? -4.492 8.159 -0.246 1.00 88.00 88 PHE A O 1
ATOM 711 N N . LEU A 1 89 ? -5.377 8.370 1.824 1.00 92.88 89 LEU A N 1
ATOM 712 C CA . LEU A 1 89 ? -4.195 8.043 2.612 1.00 92.88 89 LEU A CA 1
ATOM 713 C C . LEU A 1 89 ? -4.555 6.932 3.602 1.00 92.88 89 LEU A C 1
ATOM 715 O O . LEU A 1 89 ? -5.582 7.012 4.277 1.00 92.88 89 LEU A O 1
ATOM 719 N N . ILE A 1 90 ? -3.721 5.902 3.678 1.00 95.25 90 ILE A N 1
ATOM 720 C CA . ILE A 1 90 ? -3.845 4.796 4.624 1.00 95.25 90 ILE A CA 1
ATOM 721 C C . ILE A 1 90 ? -2.546 4.713 5.419 1.00 95.25 90 ILE A C 1
ATOM 723 O O . ILE A 1 90 ? -1.498 4.439 4.837 1.00 95.25 90 ILE A O 1
ATOM 727 N N . ASP A 1 91 ? -2.619 4.891 6.734 1.00 96.44 91 ASP A N 1
ATOM 728 C CA . ASP A 1 91 ? -1.485 4.685 7.634 1.00 96.44 91 ASP A CA 1
ATOM 729 C C . ASP A 1 91 ? -1.708 3.420 8.463 1.00 96.44 91 ASP A C 1
ATOM 731 O O . ASP A 1 91 ? -2.675 3.308 9.217 1.00 96.44 91 ASP A O 1
ATOM 735 N N . ILE A 1 92 ? -0.805 2.453 8.318 1.00 96.88 92 ILE A N 1
ATOM 736 C CA . ILE A 1 92 ? -0.788 1.218 9.101 1.00 96.88 92 ILE A CA 1
ATOM 737 C C . ILE A 1 92 ? 0.168 1.440 10.266 1.00 96.88 92 ILE A C 1
ATOM 739 O O . ILE A 1 92 ? 1.381 1.496 10.061 1.00 96.88 92 ILE A O 1
ATOM 743 N N . VAL A 1 93 ? -0.372 1.568 11.478 1.00 96.94 93 VAL A N 1
ATOM 744 C CA . VAL A 1 93 ? 0.416 1.786 12.695 1.00 96.94 93 VAL A CA 1
ATOM 745 C C . VAL A 1 93 ? 0.658 0.449 13.379 1.00 96.94 93 VAL A C 1
ATOM 747 O O . VAL A 1 93 ? -0.280 -0.261 13.753 1.00 96.94 93 VAL A O 1
ATOM 750 N N . TYR A 1 94 ? 1.926 0.104 13.565 1.00 96.44 94 TYR A N 1
ATOM 751 C CA . TYR A 1 94 ? 2.346 -1.139 14.200 1.00 96.44 94 TYR A CA 1
ATOM 752 C C . TYR A 1 94 ? 2.507 -0.969 15.717 1.00 96.44 94 TYR A C 1
ATOM 754 O O . TYR A 1 94 ? 2.633 0.132 16.252 1.00 96.44 94 TYR A O 1
ATOM 762 N N . LYS A 1 95 ? 2.520 -2.085 16.451 1.00 95.81 95 LYS A N 1
ATOM 763 C CA . LYS A 1 95 ? 2.687 -2.121 17.918 1.00 95.81 95 LYS A CA 1
ATOM 764 C C . LYS A 1 95 ? 4.063 -1.643 18.393 1.00 95.81 95 LYS A C 1
ATOM 766 O O . LYS A 1 95 ? 4.215 -1.342 19.572 1.00 95.81 95 LYS A O 1
ATOM 771 N N . ASN A 1 96 ? 5.052 -1.603 17.501 1.00 95.50 96 ASN A N 1
ATOM 772 C CA . ASN A 1 96 ? 6.386 -1.045 17.737 1.00 95.50 96 ASN A CA 1
ATOM 773 C C . ASN A 1 96 ? 6.478 0.460 17.399 1.00 95.50 96 ASN A C 1
ATOM 775 O O . ASN A 1 96 ? 7.584 0.992 17.369 1.00 95.50 96 ASN A O 1
ATOM 779 N N . ASP A 1 97 ? 5.343 1.116 17.134 1.00 92.06 97 ASP A N 1
ATOM 780 C CA . ASP A 1 97 ? 5.217 2.515 16.709 1.00 92.06 97 ASP A CA 1
ATOM 781 C C . ASP A 1 97 ? 5.829 2.838 15.329 1.00 92.06 97 ASP A C 1
ATOM 783 O O . ASP A 1 97 ? 5.882 4.004 14.931 1.00 92.06 97 ASP A O 1
ATOM 787 N N . GLU A 1 98 ? 6.242 1.831 14.550 1.00 94.81 98 GLU A N 1
ATOM 788 C CA . GLU A 1 98 ? 6.514 2.023 13.124 1.00 94.81 98 GLU A CA 1
ATOM 789 C C . GLU A 1 98 ? 5.204 2.291 12.370 1.00 94.81 98 GLU A C 1
ATOM 791 O O . GLU A 1 98 ? 4.111 1.921 12.808 1.00 94.81 98 GLU A O 1
ATOM 796 N N . THR A 1 99 ? 5.299 2.973 11.229 1.00 95.38 99 THR A N 1
ATOM 797 C CA . THR A 1 99 ? 4.146 3.284 10.377 1.00 95.38 99 THR A CA 1
ATOM 798 C C . THR A 1 99 ? 4.496 3.009 8.926 1.00 95.38 99 THR A C 1
ATOM 800 O O . THR A 1 99 ? 5.520 3.489 8.445 1.00 95.38 99 THR A O 1
ATOM 803 N N . THR A 1 100 ? 3.634 2.257 8.244 1.00 95.19 100 THR A N 1
ATOM 804 C CA . THR A 1 100 ? 3.653 2.148 6.783 1.00 95.19 100 THR A CA 1
ATOM 805 C C . THR A 1 100 ? 2.586 3.073 6.225 1.00 95.19 100 THR A C 1
ATOM 807 O O . THR A 1 100 ? 1.407 2.915 6.549 1.00 95.19 100 THR A O 1
ATOM 810 N N . THR A 1 101 ? 2.988 4.007 5.368 1.00 94.94 101 THR A N 1
ATOM 811 C CA . THR A 1 101 ? 2.074 4.970 4.746 1.00 94.94 101 THR A CA 1
ATOM 812 C C . THR A 1 101 ? 1.825 4.587 3.297 1.00 94.94 101 THR A C 1
ATOM 814 O O . THR A 1 101 ? 2.760 4.449 2.504 1.00 94.94 101 THR A O 1
ATOM 817 N N . ILE A 1 102 ? 0.550 4.459 2.939 1.00 94.44 102 ILE A N 1
ATOM 818 C CA . ILE A 1 102 ? 0.081 4.140 1.594 1.00 94.44 102 ILE A CA 1
ATOM 819 C C . ILE A 1 102 ? -0.770 5.307 1.089 1.00 94.44 102 ILE A C 1
ATOM 821 O O . ILE A 1 102 ? -1.836 5.581 1.637 1.00 94.44 102 ILE A O 1
ATOM 825 N N . SER A 1 103 ? -0.336 5.986 0.027 1.00 92.19 103 SER A N 1
ATOM 826 C CA . SER A 1 103 ? -1.145 7.006 -0.650 1.00 92.19 103 SER A CA 1
ATOM 827 C C . SER A 1 103 ? -1.638 6.498 -1.998 1.00 92.19 103 SER A C 1
ATOM 829 O O . SER A 1 103 ? -0.898 5.876 -2.761 1.00 92.19 103 SER A O 1
ATOM 831 N N . LEU A 1 104 ? -2.903 6.775 -2.304 1.00 90.75 104 LEU A N 1
ATOM 832 C CA . LEU A 1 104 ? -3.468 6.580 -3.633 1.00 90.75 104 LEU A CA 1
ATOM 833 C C . LEU A 1 104 ? -3.567 7.938 -4.315 1.00 90.75 104 LEU A C 1
ATOM 835 O O . LEU A 1 104 ? -4.297 8.819 -3.863 1.00 90.75 104 LEU A O 1
ATOM 839 N N . GLU A 1 105 ? -2.826 8.113 -5.402 1.00 87.19 105 GLU A N 1
ATOM 840 C CA . GLU A 1 105 ? -2.674 9.381 -6.108 1.00 87.19 105 GLU A CA 1
ATOM 841 C C . GLU A 1 105 ? -3.231 9.246 -7.531 1.00 87.19 105 GLU A C 1
ATOM 843 O O . GLU A 1 105 ? -2.667 8.581 -8.399 1.00 87.19 105 GLU A O 1
ATOM 848 N N . GLY A 1 106 ? -4.380 9.871 -7.788 1.00 79.31 106 GLY A N 1
ATOM 849 C CA . GLY A 1 106 ? -5.084 9.719 -9.062 1.00 79.31 106 GLY A CA 1
ATOM 850 C C . GLY A 1 106 ? -5.761 8.351 -9.215 1.00 79.31 106 GLY A C 1
ATOM 851 O O . GLY A 1 106 ? -6.369 7.845 -8.277 1.00 79.31 106 GLY A O 1
ATOM 852 N N . SER A 1 107 ? -5.727 7.793 -10.429 1.00 79.19 107 SER A N 1
ATOM 853 C CA . SER A 1 107 ? -6.451 6.561 -10.789 1.00 79.19 107 SER A CA 1
ATOM 854 C C . SER A 1 107 ? -5.597 5.297 -10.790 1.00 79.19 107 SER A C 1
ATOM 856 O O . SER A 1 107 ? -6.143 4.203 -10.809 1.00 79.19 107 SER A O 1
ATOM 858 N N . ASP A 1 108 ? -4.276 5.427 -10.880 1.00 84.75 108 ASP A N 1
ATOM 859 C CA . ASP A 1 108 ? -3.374 4.304 -11.156 1.00 84.75 108 ASP A CA 1
ATOM 860 C C . ASP A 1 108 ? -2.033 4.390 -10.416 1.00 84.75 108 ASP A C 1
ATOM 862 O O . ASP A 1 108 ? -1.182 3.517 -10.587 1.00 84.75 108 ASP A O 1
ATOM 866 N N . MET A 1 109 ? -1.808 5.437 -9.615 1.00 89.25 109 MET A N 1
ATOM 867 C CA . MET A 1 109 ? -0.561 5.612 -8.881 1.00 89.25 109 MET A CA 1
ATOM 868 C C . MET A 1 109 ? -0.763 5.365 -7.392 1.00 89.25 109 MET A C 1
ATOM 870 O O . MET A 1 109 ? -1.680 5.893 -6.768 1.00 89.25 109 MET A O 1
ATOM 874 N N . ILE A 1 110 ? 0.133 4.564 -6.827 1.00 91.69 110 ILE A N 1
ATOM 875 C CA . ILE A 1 110 ? 0.147 4.211 -5.411 1.00 91.69 110 ILE A CA 1
ATOM 876 C C . ILE A 1 110 ? 1.547 4.499 -4.887 1.00 91.69 110 ILE A C 1
ATOM 878 O O . ILE A 1 110 ? 2.523 4.076 -5.509 1.00 91.69 110 ILE A O 1
ATOM 882 N N . LYS A 1 111 ? 1.671 5.204 -3.762 1.00 91.81 111 LYS A N 1
ATOM 883 C CA . LYS A 1 111 ? 2.944 5.310 -3.043 1.00 91.81 111 LYS A CA 1
ATOM 884 C C . LYS A 1 111 ? 2.889 4.502 -1.766 1.00 91.81 111 LYS A C 1
ATOM 886 O O . LYS A 1 111 ? 1.880 4.528 -1.076 1.00 91.81 111 LYS A O 1
ATOM 891 N N . ILE A 1 112 ? 3.974 3.798 -1.464 1.00 92.69 112 ILE A N 1
ATOM 892 C CA . ILE A 1 112 ? 4.142 3.046 -0.215 1.00 92.69 112 ILE A CA 1
ATOM 893 C C . ILE A 1 112 ? 5.503 3.437 0.345 1.00 92.69 112 ILE A C 1
ATOM 895 O O . ILE A 1 112 ? 6.509 3.247 -0.338 1.00 92.69 112 ILE A O 1
ATOM 899 N N . ASP A 1 113 ? 5.526 4.039 1.533 1.00 90.62 113 ASP A N 1
ATOM 900 C CA . ASP A 1 113 ? 6.740 4.527 2.210 1.00 90.62 113 ASP A CA 1
ATOM 901 C C . ASP A 1 113 ? 7.643 5.405 1.314 1.00 90.62 113 ASP A C 1
ATOM 903 O O . ASP A 1 113 ? 8.871 5.376 1.381 1.00 90.62 113 ASP A O 1
ATOM 907 N N . GLY A 1 114 ? 7.019 6.198 0.436 1.00 85.75 114 GLY A N 1
ATOM 908 C CA . GLY A 1 114 ? 7.698 7.106 -0.497 1.00 85.75 114 GLY A CA 1
ATOM 909 C C . GLY A 1 114 ? 8.139 6.483 -1.830 1.00 85.75 114 GLY A C 1
ATOM 910 O O . GLY A 1 114 ? 8.464 7.229 -2.758 1.00 85.75 114 GLY A O 1
ATOM 911 N N . ASP A 1 115 ? 8.097 5.155 -1.970 1.00 89.25 115 ASP A N 1
ATOM 912 C CA . ASP A 1 115 ? 8.309 4.475 -3.252 1.00 89.25 115 ASP A CA 1
ATOM 913 C C . ASP A 1 115 ? 7.042 4.566 -4.118 1.00 89.25 115 ASP A C 1
ATOM 915 O O . ASP A 1 115 ? 5.932 4.359 -3.627 1.00 89.25 115 ASP A O 1
ATOM 919 N N . CYS A 1 116 ? 7.199 4.840 -5.418 1.00 90.38 116 CYS A N 1
ATOM 920 C CA . CYS A 1 116 ? 6.081 4.950 -6.360 1.00 90.38 116 CYS A CA 1
ATOM 921 C C . CYS A 1 116 ? 5.810 3.655 -7.135 1.00 90.38 116 CYS A C 1
ATOM 923 O O . CYS A 1 116 ? 6.712 3.018 -7.695 1.00 90.38 116 CYS A O 1
ATOM 925 N N . TYR A 1 117 ? 4.525 3.344 -7.276 1.00 91.12 117 TYR A N 1
ATOM 926 C CA . TYR A 1 117 ? 4.024 2.171 -7.969 1.00 91.12 117 TYR A CA 1
ATOM 927 C C . TYR A 1 117 ? 2.887 2.528 -8.927 1.00 91.12 117 TYR A C 1
ATOM 929 O O . TYR A 1 117 ? 2.102 3.442 -8.682 1.00 91.12 117 TYR A O 1
ATOM 937 N N . LEU A 1 118 ? 2.811 1.785 -10.028 1.00 90.56 118 LEU A N 1
ATOM 938 C CA . LEU A 1 118 ? 1.652 1.726 -10.909 1.00 90.56 118 LEU A CA 1
ATOM 939 C C . LEU A 1 118 ? 0.813 0.513 -10.556 1.00 90.56 118 LEU A C 1
ATOM 941 O O . LEU A 1 118 ? 1.342 -0.600 -10.507 1.00 90.56 118 LEU A O 1
ATOM 945 N N . SER A 1 119 ? -0.480 0.721 -10.365 1.00 89.25 119 SER A N 1
ATOM 946 C CA . SER A 1 119 ? -1.440 -0.366 -10.313 1.00 89.25 119 SER A CA 1
ATOM 947 C C . SER A 1 119 ? -1.835 -0.829 -11.716 1.00 89.25 119 SER A C 1
ATOM 949 O O . SER A 1 119 ? -1.808 -0.070 -12.684 1.00 89.25 119 SER A O 1
ATOM 951 N N . ASP A 1 120 ? -2.210 -2.100 -11.835 1.00 87.38 120 ASP A N 1
ATOM 952 C CA . ASP A 1 120 ? -2.760 -2.663 -13.072 1.00 87.38 120 ASP A CA 1
ATOM 953 C C . ASP A 1 120 ? -4.187 -2.171 -13.382 1.00 87.38 120 ASP A C 1
ATOM 955 O O . ASP A 1 120 ? -4.619 -2.210 -14.536 1.00 87.38 120 ASP A O 1
ATOM 959 N N . HIS A 1 121 ? -4.906 -1.686 -12.367 1.00 87.88 121 HIS A N 1
ATOM 960 C CA . HIS A 1 121 ? -6.208 -1.035 -12.483 1.00 87.88 121 HIS A CA 1
ATOM 961 C C . HIS A 1 121 ? -6.448 -0.030 -11.347 1.00 87.88 121 HIS A C 1
ATOM 963 O O . HIS A 1 121 ? -5.608 0.160 -10.467 1.00 87.88 121 HIS A O 1
ATOM 969 N N . ASN A 1 122 ? -7.598 0.643 -11.376 1.00 88.12 122 ASN A N 1
ATOM 970 C CA . ASN A 1 122 ? -7.963 1.631 -10.371 1.00 88.12 122 ASN A CA 1
ATOM 971 C C . ASN A 1 122 ? -8.527 0.969 -9.104 1.00 88.12 122 ASN A C 1
ATOM 973 O O . ASN A 1 122 ? -9.674 0.530 -9.104 1.00 88.12 122 ASN A O 1
ATOM 977 N N . TYR A 1 123 ? -7.737 0.940 -8.027 1.00 88.88 123 TYR A N 1
ATOM 978 C CA . TYR A 1 123 ? -8.142 0.395 -6.723 1.00 88.88 123 TYR A CA 1
ATOM 979 C C . TYR A 1 123 ? -8.902 1.402 -5.838 1.00 88.88 123 TYR A C 1
ATOM 981 O O . TYR A 1 123 ? -9.379 1.027 -4.768 1.00 88.88 123 TYR A O 1
ATOM 989 N N . CYS A 1 124 ? -9.023 2.671 -6.249 1.00 87.75 124 CYS A N 1
ATOM 990 C CA . CYS A 1 124 ? -9.654 3.725 -5.447 1.00 87.75 124 CYS A CA 1
ATOM 991 C C . CYS A 1 124 ? -11.089 3.377 -5.035 1.00 87.75 124 CYS A C 1
ATOM 993 O O . CYS A 1 124 ? -11.440 3.526 -3.865 1.00 87.75 124 CYS A O 1
ATOM 995 N N . ASP A 1 125 ? -11.897 2.882 -5.975 1.00 87.69 125 ASP A N 1
ATOM 996 C CA . ASP A 1 125 ? -13.298 2.545 -5.709 1.00 87.69 125 ASP A CA 1
ATOM 997 C C . ASP A 1 125 ? -13.409 1.326 -4.780 1.00 87.69 125 ASP A C 1
ATOM 999 O O . ASP A 1 125 ? -14.165 1.359 -3.813 1.00 87.69 125 ASP A O 1
ATOM 1003 N N . GLU A 1 126 ? -12.587 0.291 -4.991 1.00 89.81 126 GLU A N 1
ATOM 1004 C CA . GLU A 1 126 ? -12.587 -0.917 -4.152 1.00 89.81 126 GLU A CA 1
ATOM 1005 C C . GLU A 1 126 ? -12.192 -0.628 -2.698 1.00 89.81 126 GLU A C 1
ATOM 1007 O O . GLU A 1 126 ? -12.782 -1.174 -1.762 1.00 89.81 126 GLU A O 1
ATOM 1012 N N . ILE A 1 127 ? -11.187 0.229 -2.499 1.00 90.56 127 ILE A N 1
ATOM 1013 C CA . ILE A 1 127 ? -10.751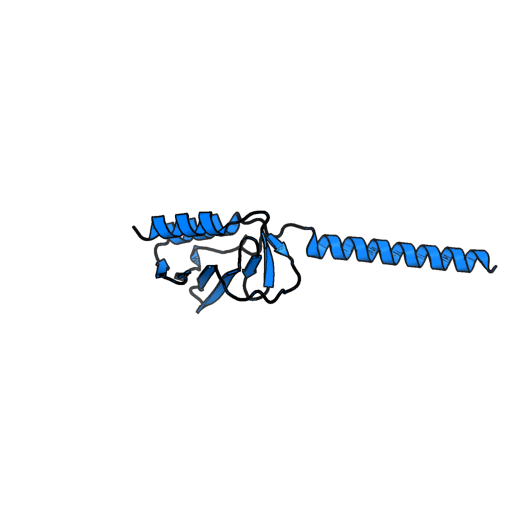 0.650 -1.164 1.00 90.56 127 ILE A CA 1
ATOM 1014 C C . ILE A 1 127 ? -11.831 1.497 -0.507 1.00 90.56 127 ILE A C 1
ATOM 1016 O O . ILE A 1 127 ? -12.160 1.274 0.657 1.00 90.56 127 ILE A O 1
ATOM 1020 N N . LYS A 1 128 ? -12.404 2.452 -1.242 1.00 89.31 128 LYS A N 1
ATOM 1021 C CA . LYS A 1 128 ? -13.454 3.310 -0.705 1.00 89.31 128 LYS A CA 1
ATOM 1022 C C . LYS A 1 128 ? -14.673 2.496 -0.274 1.00 89.31 128 LYS A C 1
ATOM 1024 O O . LYS A 1 128 ? -15.125 2.640 0.855 1.00 89.31 128 LYS A O 1
ATOM 1029 N N . GLU A 1 129 ? -15.151 1.589 -1.123 1.00 91.00 129 GLU A N 1
ATOM 1030 C CA . GLU A 1 129 ? -16.259 0.685 -0.791 1.00 91.00 129 GLU A CA 1
ATOM 1031 C C . GLU A 1 129 ? -15.944 -0.210 0.409 1.00 91.00 129 GLU A C 1
ATOM 1033 O O . GLU A 1 129 ? -16.829 -0.551 1.197 1.00 91.00 129 GLU A O 1
ATOM 1038 N N . LEU A 1 130 ? -14.686 -0.625 0.563 1.00 92.06 130 LEU A N 1
ATOM 1039 C CA . LEU A 1 130 ? -14.265 -1.360 1.740 1.00 92.06 130 LEU A CA 1
ATOM 1040 C C . LEU A 1 130 ? -14.420 -0.511 3.009 1.00 92.06 130 LEU A C 1
ATOM 1042 O O . LEU A 1 130 ? -15.120 -0.935 3.926 1.00 92.06 130 LEU A O 1
ATOM 1046 N N . PHE A 1 131 ? -13.833 0.682 3.051 1.00 89.44 131 PHE A N 1
ATOM 1047 C CA . PHE A 1 131 ? -13.904 1.538 4.235 1.00 89.44 131 PHE A CA 1
ATOM 1048 C C . PHE A 1 131 ? -15.323 2.049 4.524 1.00 89.44 131 PHE A C 1
ATOM 1050 O O . PHE A 1 131 ? -15.723 2.098 5.686 1.00 89.44 131 PHE A O 1
ATOM 1057 N N . ASP A 1 132 ? -16.129 2.328 3.498 1.00 89.50 132 ASP A N 1
ATOM 1058 C CA . ASP A 1 132 ? -17.538 2.709 3.656 1.00 89.50 132 ASP A CA 1
ATOM 1059 C C . ASP A 1 132 ? -18.388 1.589 4.286 1.00 89.50 132 ASP A C 1
ATOM 1061 O O . ASP A 1 132 ? -19.371 1.874 4.975 1.00 89.50 132 ASP A O 1
ATOM 1065 N N . ARG A 1 133 ? -18.021 0.314 4.079 1.00 90.12 133 ARG A N 1
ATOM 1066 C CA . ARG A 1 133 ? -18.663 -0.829 4.753 1.00 90.12 133 ARG A CA 1
ATOM 1067 C C . ARG A 1 133 ? -18.220 -0.976 6.202 1.00 90.12 133 ARG A C 1
ATOM 1069 O O . ARG A 1 133 ? -19.061 -1.274 7.036 1.00 90.12 133 ARG A O 1
ATOM 1076 N N . LEU A 1 134 ? -16.935 -0.771 6.486 1.00 88.00 134 LEU A N 1
ATOM 1077 C CA . LEU A 1 134 ? -16.380 -0.898 7.840 1.00 88.00 134 LEU A CA 1
ATOM 1078 C C . LEU A 1 134 ? -16.814 0.248 8.763 1.00 88.00 134 LEU A C 1
ATOM 1080 O O . LEU A 1 134 ? -16.881 0.092 9.975 1.00 88.00 134 LEU A O 1
ATOM 1084 N N . LYS A 1 135 ? -17.161 1.403 8.190 1.00 79.06 135 LYS A N 1
ATOM 1085 C CA . LYS A 1 135 ? -17.689 2.556 8.929 1.00 79.06 135 LYS A CA 1
ATOM 1086 C C . LYS A 1 135 ? -19.080 2.320 9.551 1.00 79.06 135 LYS A C 1
ATOM 1088 O O . LYS A 1 135 ? -19.487 3.133 10.384 1.00 79.06 135 LYS A O 1
ATOM 1093 N N . GLN A 1 136 ? -19.828 1.304 9.107 1.00 60.03 136 GLN A N 1
ATOM 1094 C CA . GLN A 1 136 ? -21.208 1.018 9.546 1.00 60.03 136 GLN A CA 1
ATOM 1095 C C . GLN A 1 136 ? -21.248 0.256 10.867 1.00 60.03 136 GLN A C 1
ATOM 1097 O O . GLN A 1 136 ? -22.129 0.604 11.687 1.00 60.03 136 GLN A O 1
#

Sequence (136 aa):
MMHKKFTMILVIVLLLIAVSGISIYMYFGKSIEPLQNINTAEIKEIYFSDPATNYIVSDDADIELIIKQLCKMKLHRRMNKDVDGFAFLIDIVYKNDETTTISLEGSDMIKIDGDCYLSDHNYCDEIKELFDRLKQ